Protein AF-A0A920U620-F1 (afdb_monomer_lite)

Foldseek 3Di:
DVQVVVQVVCVVVVHDRDDDDPPVVVVCVVVVDPDPVVVVVVVVVVVVCCVPCVVVVVPPPCVVVPD

Secondary structure (DSSP, 8-state):
-HHHHHHHHHHHTTPPPP---HHHHHHHHHTT--STHHHHHHHHHHHHHHHHHHHHHTTS--GGG--

Structure (mmCIF, N/CA/C/O backbone):
data_AF-A0A920U620-F1
#
_entry.id   AF-A0A920U620-F1
#
loop_
_atom_site.group_PDB
_atom_site.id
_atom_site.type_symbol
_atom_site.label_atom_id
_atom_site.label_alt_id
_atom_site.label_comp_id
_atom_site.label_asym_id
_atom_site.label_entity_id
_atom_site.label_seq_id
_atom_site.pdbx_PDB_ins_code
_atom_site.Cartn_x
_atom_site.Cartn_y
_atom_site.Cartn_z
_atom_site.occupancy
_atom_site.B_iso_or_equiv
_atom_site.auth_seq_id
_atom_site.auth_comp_id
_atom_site.auth_asym_id
_atom_site.auth_atom_id
_atom_site.pdbx_PDB_model_num
ATOM 1 N N . MET A 1 1 ? 14.910 -3.044 -10.706 1.00 60.19 1 MET A N 1
ATOM 2 C CA . MET A 1 1 ? 13.948 -3.133 -11.835 1.00 60.19 1 MET A CA 1
ATOM 3 C C . MET A 1 1 ? 12.544 -3.603 -11.417 1.00 60.19 1 MET A C 1
ATOM 5 O O . MET A 1 1 ? 11.730 -3.887 -12.278 1.00 60.19 1 MET A O 1
ATOM 9 N N . SER A 1 2 ? 12.200 -3.621 -10.124 1.00 75.56 2 SER A N 1
ATOM 10 C CA . SER A 1 2 ? 10.860 -4.006 -9.645 1.00 75.56 2 SER A CA 1
ATOM 11 C C . SER A 1 2 ? 9.826 -2.872 -9.715 1.00 75.56 2 SER A C 1
ATOM 13 O O . SER A 1 2 ? 8.684 -3.114 -10.082 1.00 75.56 2 SER A O 1
ATOM 15 N N . GLN A 1 3 ? 10.215 -1.630 -9.409 1.00 76.69 3 GLN A N 1
ATOM 16 C CA . GLN A 1 3 ? 9.289 -0.487 -9.400 1.00 76.69 3 GLN A CA 1
ATOM 17 C C . GLN A 1 3 ? 8.793 -0.062 -10.784 1.00 76.69 3 GLN A C 1
ATOM 19 O O . GLN A 1 3 ? 7.667 0.401 -10.894 1.00 76.69 3 GLN A O 1
ATOM 24 N N . GLY A 1 4 ? 9.603 -0.228 -11.836 1.00 82.69 4 GLY A N 1
ATOM 25 C CA . GLY A 1 4 ? 9.176 0.086 -13.204 1.00 82.69 4 GLY A CA 1
ATOM 26 C C . GLY A 1 4 ? 8.010 -0.801 -13.641 1.00 82.69 4 GLY A C 1
ATOM 27 O O . GLY A 1 4 ? 6.990 -0.296 -14.090 1.00 82.69 4 GLY A O 1
ATOM 28 N N . LEU A 1 5 ? 8.120 -2.113 -13.400 1.00 87.38 5 LEU A N 1
ATOM 29 C CA . LEU A 1 5 ? 7.035 -3.061 -13.654 1.00 87.38 5 LEU A CA 1
ATOM 30 C C . LEU A 1 5 ? 5.818 -2.775 -12.760 1.00 87.38 5 LEU A C 1
ATOM 32 O O . LEU A 1 5 ? 4.692 -2.779 -13.245 1.00 87.38 5 LEU A O 1
ATOM 36 N N . ALA A 1 6 ? 6.042 -2.465 -11.479 1.00 82.75 6 ALA A N 1
ATOM 37 C CA . ALA A 1 6 ? 4.964 -2.116 -10.556 1.00 82.75 6 ALA A CA 1
ATOM 38 C C . ALA A 1 6 ? 4.194 -0.863 -11.006 1.00 82.75 6 ALA A C 1
ATOM 40 O O . ALA A 1 6 ? 2.972 -0.881 -10.998 1.00 82.75 6 ALA A O 1
ATOM 41 N N . ASN A 1 7 ? 4.880 0.189 -11.464 1.00 87.69 7 ASN A N 1
ATOM 42 C CA . ASN A 1 7 ? 4.231 1.416 -11.932 1.00 87.69 7 ASN A CA 1
ATOM 43 C C . ASN A 1 7 ? 3.467 1.215 -13.245 1.00 87.69 7 ASN A C 1
ATOM 45 O O . ASN A 1 7 ? 2.412 1.818 -13.414 1.00 87.69 7 ASN A O 1
ATOM 49 N N . VAL A 1 8 ? 3.954 0.354 -14.148 1.00 89.94 8 VAL A N 1
ATOM 50 C CA . VAL A 1 8 ? 3.208 -0.017 -15.363 1.00 89.94 8 VAL A CA 1
ATOM 51 C C . VAL A 1 8 ? 1.905 -0.718 -14.986 1.00 89.94 8 VAL A C 1
ATOM 53 O O . VAL A 1 8 ? 0.846 -0.314 -15.456 1.00 89.94 8 VA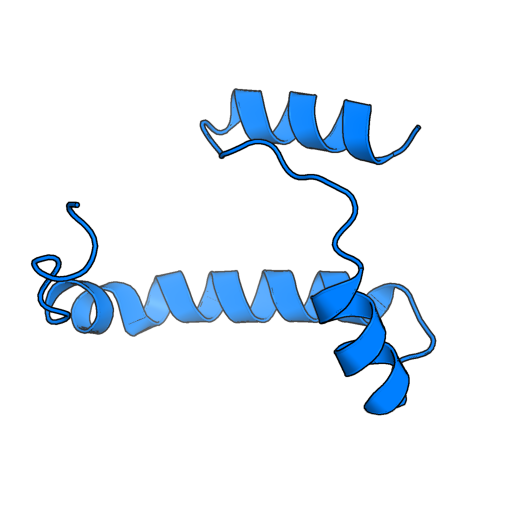L A O 1
ATOM 56 N N . VAL A 1 9 ? 1.962 -1.710 -14.090 1.00 87.81 9 VAL A N 1
ATOM 57 C CA . VAL A 1 9 ? 0.762 -2.410 -13.602 1.00 87.81 9 VAL A CA 1
ATOM 58 C C . VAL A 1 9 ? -0.186 -1.434 -12.899 1.00 87.81 9 VAL A C 1
ATOM 60 O O . VAL A 1 9 ? -1.359 -1.388 -13.247 1.00 87.81 9 VAL A O 1
ATOM 63 N N . THR A 1 10 ? 0.307 -0.595 -11.985 1.00 86.12 10 THR A N 1
ATOM 64 C CA . THR A 1 10 ? -0.501 0.421 -11.286 1.00 86.12 10 THR A CA 1
ATOM 65 C C . THR A 1 10 ? -1.165 1.411 -12.249 1.00 86.12 10 THR A C 1
ATOM 67 O O . THR A 1 10 ? -2.328 1.756 -12.049 1.00 86.12 10 THR A O 1
ATOM 70 N N . GLY A 1 11 ? -0.473 1.823 -13.315 1.00 85.69 11 GLY A N 1
ATOM 71 C CA . GLY A 1 11 ? -1.023 2.712 -14.341 1.00 85.69 11 GLY A CA 1
ATOM 72 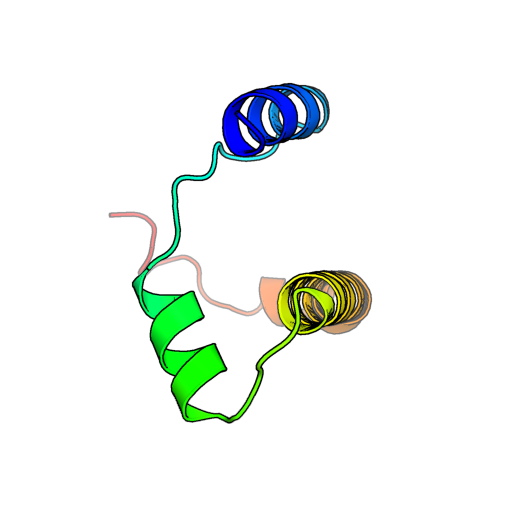C C . GLY A 1 11 ? -2.211 2.104 -15.092 1.00 85.69 11 GLY A C 1
ATOM 73 O O . GLY A 1 11 ? -3.179 2.811 -15.358 1.00 85.69 11 GLY A O 1
ATOM 74 N N . PHE A 1 12 ? -2.203 0.790 -15.351 1.00 89.25 12 PHE A N 1
ATOM 75 C CA . PHE A 1 12 ? -3.365 0.098 -15.931 1.00 89.25 12 PHE A CA 1
ATOM 76 C C . PHE A 1 12 ? -4.591 0.099 -15.007 1.00 89.25 12 PHE A C 1
ATOM 78 O O . PHE A 1 12 ? -5.716 0.103 -15.496 1.00 89.25 12 PHE A O 1
ATOM 85 N N . PHE A 1 13 ? -4.387 0.135 -13.688 1.00 86.88 13 PHE A N 1
ATOM 86 C CA . PHE A 1 13 ? -5.465 0.239 -12.697 1.00 86.88 13 PHE A CA 1
ATOM 87 C C . PHE A 1 13 ? -5.831 1.695 -12.345 1.00 86.88 13 PHE A C 1
ATOM 89 O O . PHE A 1 13 ? -6.594 1.918 -11.409 1.00 86.88 13 PHE A O 1
ATOM 96 N N . GLY A 1 14 ? -5.300 2.690 -13.071 1.00 85.38 14 GLY A N 1
ATOM 97 C CA . GLY A 1 14 ? -5.567 4.115 -12.827 1.00 85.38 14 GLY A CA 1
ATOM 98 C C . GLY A 1 14 ? -4.917 4.676 -11.556 1.00 85.38 14 GLY A C 1
ATOM 99 O O . GLY A 1 14 ? -5.302 5.745 -11.088 1.00 85.38 14 GLY A O 1
ATOM 100 N N . GLY A 1 15 ? -3.954 3.961 -10.970 1.00 82.50 15 GLY A N 1
ATOM 101 C CA . GLY A 1 15 ? -3.272 4.377 -9.747 1.00 82.50 15 GLY A CA 1
ATOM 102 C C . GLY A 1 15 ? -2.134 5.373 -9.990 1.00 82.50 15 GLY A C 1
ATOM 103 O O . GLY A 1 15 ? -1.560 5.460 -11.076 1.00 82.50 15 GLY A O 1
ATOM 104 N N . MET A 1 16 ? -1.764 6.109 -8.942 1.00 85.38 16 MET A N 1
ATOM 105 C CA . MET A 1 16 ? -0.652 7.061 -8.972 1.00 85.38 16 MET A CA 1
ATOM 106 C C . MET A 1 16 ? 0.704 6.327 -8.930 1.00 85.38 16 MET A C 1
ATOM 108 O O . MET A 1 16 ? 0.880 5.365 -8.181 1.00 85.38 16 MET A O 1
ATOM 112 N N . GLY A 1 17 ? 1.676 6.772 -9.735 1.00 82.44 17 GLY A N 1
ATOM 113 C CA . GLY A 1 17 ? 3.006 6.156 -9.806 1.00 82.44 17 GLY A CA 1
ATOM 114 C C . GLY A 1 17 ? 3.804 6.294 -8.503 1.00 82.44 17 GLY A C 1
ATOM 115 O O . GLY A 1 17 ? 3.836 7.363 -7.898 1.00 82.44 17 GLY A O 1
ATOM 116 N N . GLY A 1 18 ? 4.476 5.217 -8.080 1.00 81.88 18 GLY A N 1
ATOM 117 C CA . GLY A 1 18 ? 5.247 5.172 -6.834 1.00 81.88 18 GLY A CA 1
ATOM 118 C C . GLY A 1 18 ? 6.763 5.287 -7.030 1.00 81.88 18 GLY A C 1
ATOM 119 O O . GLY A 1 18 ? 7.325 4.822 -8.028 1.00 81.88 18 GLY A O 1
ATOM 120 N N . CYS A 1 19 ? 7.452 5.859 -6.039 1.00 83.88 19 CYS A N 1
ATOM 121 C CA . CYS A 1 19 ? 8.914 5.883 -5.955 1.00 83.88 19 CYS A CA 1
ATOM 122 C C . CYS A 1 19 ? 9.428 5.056 -4.756 1.00 83.88 19 CYS A C 1
ATOM 124 O O . CYS A 1 19 ? 8.647 4.501 -3.982 1.00 83.88 19 CYS A O 1
ATOM 126 N N . ALA A 1 20 ? 10.753 4.921 -4.626 1.00 76.19 20 ALA A N 1
ATOM 127 C CA . ALA A 1 20 ? 11.349 4.152 -3.538 1.00 76.19 20 ALA A CA 1
ATOM 128 C C . ALA A 1 20 ? 11.051 4.846 -2.199 1.00 76.19 20 ALA A C 1
ATOM 130 O O . ALA A 1 20 ? 11.586 5.913 -1.904 1.00 76.19 20 ALA A O 1
ATOM 1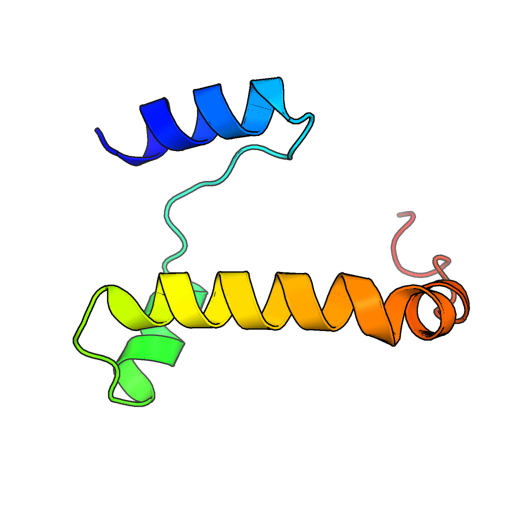31 N N . MET A 1 21 ? 10.181 4.253 -1.383 1.00 73.12 21 MET A N 1
ATOM 132 C CA . MET A 1 21 ? 9.690 4.896 -0.166 1.00 73.12 21 MET A CA 1
ATOM 133 C C . MET A 1 21 ? 10.622 4.631 1.026 1.00 73.12 21 MET A C 1
ATOM 135 O O . MET A 1 21 ? 10.436 3.685 1.799 1.00 73.12 21 MET A O 1
ATOM 139 N N . ILE A 1 22 ? 11.640 5.487 1.170 1.00 79.81 22 ILE A N 1
ATOM 140 C CA . ILE A 1 22 ? 12.675 5.365 2.212 1.00 79.81 22 ILE A CA 1
ATOM 141 C C . ILE A 1 22 ? 12.091 5.628 3.611 1.00 79.81 22 ILE A C 1
ATOM 143 O O . ILE A 1 22 ? 12.350 4.859 4.532 1.00 79.81 22 ILE A O 1
ATOM 147 N N . GLY A 1 23 ? 11.252 6.658 3.774 1.00 78.75 23 GLY A N 1
ATOM 148 C CA . GLY A 1 23 ? 10.683 7.049 5.075 1.00 78.75 23 GLY A CA 1
ATOM 149 C C . GLY A 1 23 ? 9.844 5.952 5.741 1.00 78.75 23 GLY A C 1
ATOM 150 O O . GLY A 1 23 ? 10.114 5.570 6.878 1.00 78.75 23 GLY A O 1
ATOM 151 N N . GLN A 1 24 ? 8.882 5.379 5.011 1.00 75.00 24 GLN A N 1
ATOM 152 C CA . GLN A 1 24 ? 8.063 4.267 5.512 1.00 75.00 24 GLN A CA 1
ATOM 153 C C . GLN A 1 24 ? 8.895 2.994 5.731 1.00 75.00 24 GLN A C 1
ATOM 155 O O . GLN A 1 24 ? 8.694 2.295 6.722 1.00 75.00 24 GLN A O 1
ATOM 160 N N . SER A 1 25 ? 9.895 2.726 4.879 1.00 76.44 25 SER A N 1
ATOM 161 C CA . SER A 1 25 ? 10.817 1.598 5.086 1.00 76.44 25 SER A CA 1
ATOM 162 C C . SER A 1 25 ? 11.654 1.743 6.360 1.00 76.44 25 SER A C 1
ATOM 164 O O . SER A 1 25 ? 11.830 0.760 7.074 1.00 76.44 25 SER A O 1
ATOM 166 N N . MET A 1 26 ? 12.138 2.946 6.689 1.00 77.56 26 MET A N 1
ATOM 167 C CA . MET A 1 26 ? 12.918 3.185 7.912 1.00 77.56 26 MET A CA 1
ATOM 168 C C . MET A 1 26 ? 12.088 2.992 9.184 1.00 77.56 26 MET A C 1
ATOM 170 O O . MET A 1 26 ? 12.582 2.398 10.143 1.00 77.56 26 MET A O 1
ATOM 174 N N . ILE A 1 27 ? 10.833 3.451 9.190 1.00 82.19 27 ILE A N 1
ATOM 175 C CA . ILE A 1 27 ? 9.900 3.224 10.305 1.00 82.19 27 ILE A CA 1
ATOM 176 C C . ILE A 1 27 ? 9.639 1.726 10.458 1.00 82.19 27 ILE A C 1
ATOM 178 O O . ILE A 1 27 ? 9.802 1.175 11.542 1.00 82.19 27 ILE A O 1
ATOM 182 N N . ASN A 1 28 ? 9.333 1.052 9.351 1.00 80.38 28 ASN A N 1
ATOM 183 C CA . ASN A 1 28 ? 9.064 -0.377 9.332 1.00 80.38 28 ASN A CA 1
ATOM 184 C C . ASN A 1 28 ? 10.256 -1.217 9.843 1.00 80.38 28 ASN A C 1
ATOM 186 O O . ASN A 1 28 ? 10.075 -2.146 10.631 1.00 80.38 28 ASN A O 1
ATOM 190 N N . ILE A 1 29 ? 11.489 -0.857 9.465 1.00 79.06 29 ILE A N 1
ATOM 191 C CA . ILE A 1 29 ? 12.712 -1.511 9.960 1.00 79.06 29 ILE A CA 1
ATOM 192 C C . ILE A 1 29 ? 12.936 -1.214 11.450 1.00 79.06 29 ILE A C 1
ATOM 194 O O . ILE A 1 29 ? 13.289 -2.125 12.201 1.00 79.06 29 ILE A O 1
ATOM 198 N N . LYS A 1 30 ? 12.695 0.026 11.904 1.00 78.38 30 LYS A N 1
ATOM 199 C CA . LYS A 1 30 ? 12.744 0.385 13.335 1.00 78.38 30 LYS A CA 1
ATOM 200 C C . LYS A 1 30 ? 11.716 -0.390 14.165 1.00 78.38 30 LYS A C 1
ATOM 202 O O . LYS A 1 30 ? 12.020 -0.745 15.298 1.00 78.38 30 LYS A O 1
ATOM 207 N N . SER A 1 31 ? 10.558 -0.714 13.593 1.00 76.88 31 SER A N 1
ATOM 208 C CA . SER A 1 31 ? 9.534 -1.580 14.197 1.00 76.88 31 SER A CA 1
ATOM 209 C C . SER A 1 31 ? 9.877 -3.079 14.156 1.00 76.88 31 SER A C 1
ATOM 211 O O . SER A 1 31 ? 9.055 -3.906 14.538 1.00 76.88 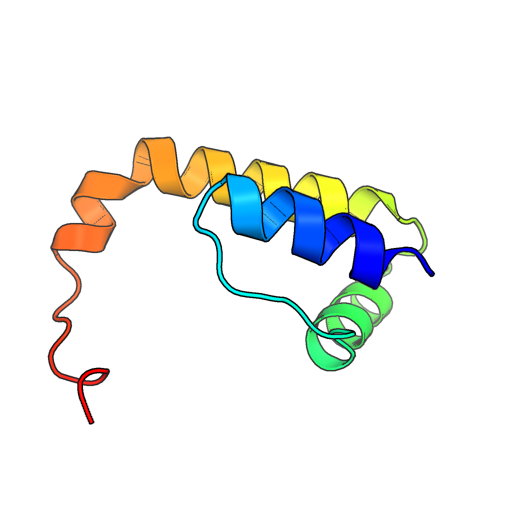31 SER A O 1
ATOM 213 N N . GLY A 1 32 ? 11.083 -3.454 13.713 1.00 75.31 32 GLY A N 1
ATOM 214 C CA . GLY A 1 32 ? 11.573 -4.835 13.729 1.00 75.31 32 GLY A CA 1
ATOM 215 C C . GLY A 1 32 ? 11.202 -5.670 12.500 1.00 75.31 32 GLY A C 1
ATOM 216 O O . GLY A 1 32 ? 11.535 -6.857 12.449 1.00 75.31 32 GLY A O 1
ATOM 217 N N . ALA A 1 33 ? 10.563 -5.087 11.480 1.00 68.75 33 ALA A N 1
ATOM 218 C CA . ALA A 1 33 ? 10.208 -5.817 10.270 1.00 68.75 33 ALA A CA 1
ATOM 219 C C . ALA A 1 33 ? 11.440 -6.039 9.380 1.00 68.75 33 ALA A C 1
ATOM 221 O O . ALA A 1 33 ? 11.959 -5.119 8.748 1.00 68.75 33 ALA A O 1
ATOM 222 N N . ARG A 1 34 ? 11.903 -7.291 9.312 1.00 66.31 34 ARG A N 1
ATOM 223 C CA . ARG A 1 34 ? 13.072 -7.688 8.504 1.00 66.31 34 ARG A CA 1
ATOM 224 C C . ARG A 1 34 ? 12.728 -8.313 7.150 1.00 66.31 34 ARG A C 1
ATOM 226 O O . ARG A 1 34 ? 13.620 -8.523 6.336 1.00 66.31 34 ARG A O 1
ATOM 233 N N . MET A 1 35 ? 11.457 -8.640 6.903 1.00 63.19 35 MET A N 1
ATOM 234 C CA . MET A 1 35 ? 11.017 -9.365 5.704 1.00 63.19 35 MET A CA 1
ATOM 235 C C . MET A 1 35 ? 10.076 -8.526 4.832 1.00 63.19 35 MET A C 1
ATOM 237 O O . MET A 1 35 ? 9.278 -7.732 5.332 1.00 63.19 35 MET A O 1
ATOM 241 N N . ARG A 1 36 ? 10.110 -8.779 3.512 1.00 68.81 36 ARG A N 1
ATOM 242 C CA . ARG A 1 36 ? 9.239 -8.168 2.477 1.00 68.81 36 ARG A CA 1
ATOM 243 C C . ARG A 1 36 ? 7.733 -8.348 2.741 1.00 68.81 36 ARG A C 1
ATOM 245 O O . ARG A 1 36 ? 6.929 -7.684 2.097 1.00 68.81 36 ARG A O 1
ATOM 252 N N . LEU A 1 37 ? 7.364 -9.203 3.698 1.00 71.62 37 LEU A N 1
ATOM 253 C CA . LEU A 1 37 ? 5.991 -9.441 4.142 1.00 71.62 37 LEU A CA 1
ATOM 254 C C . LEU A 1 37 ? 5.301 -8.177 4.671 1.00 71.62 37 LEU A C 1
ATOM 256 O O . LEU A 1 37 ? 4.096 -8.035 4.496 1.00 71.62 37 LEU A O 1
ATOM 260 N N . SER A 1 38 ? 6.050 -7.242 5.268 1.00 75.31 38 SER A N 1
ATOM 261 C CA . SER A 1 38 ? 5.448 -6.026 5.831 1.00 75.31 38 SER A CA 1
ATOM 262 C C . SER A 1 38 ? 4.763 -5.155 4.769 1.00 75.31 38 SER A C 1
ATOM 264 O O . SER A 1 38 ? 3.672 -4.643 4.997 1.00 75.31 38 SER A O 1
ATOM 266 N N . GLY A 1 39 ? 5.327 -5.077 3.556 1.00 78.31 39 GLY A N 1
ATOM 267 C CA . GLY A 1 39 ? 4.684 -4.364 2.447 1.00 78.31 39 GLY A CA 1
ATOM 268 C C . GLY A 1 39 ? 3.372 -5.017 1.994 1.00 78.31 39 GLY A C 1
ATOM 269 O O . GLY A 1 39 ? 2.420 -4.317 1.664 1.00 78.31 39 GLY A O 1
ATOM 270 N N . ILE A 1 40 ? 3.299 -6.352 2.028 1.00 82.00 40 ILE A N 1
ATOM 271 C CA . ILE A 1 40 ? 2.092 -7.111 1.665 1.00 82.00 40 ILE A CA 1
ATOM 272 C C . ILE A 1 40 ? 1.001 -6.911 2.724 1.00 82.00 40 ILE A C 1
ATOM 274 O O . ILE A 1 40 ? -0.148 -6.648 2.380 1.00 82.00 40 ILE A O 1
ATOM 278 N N . LEU A 1 41 ? 1.366 -6.982 4.007 1.00 84.19 41 LEU A N 1
ATOM 279 C CA . LEU A 1 41 ? 0.436 -6.756 5.115 1.00 84.19 41 LEU A CA 1
ATOM 280 C C . LEU A 1 41 ? -0.089 -5.317 5.138 1.00 84.19 41 LEU A C 1
ATOM 282 O O . LEU A 1 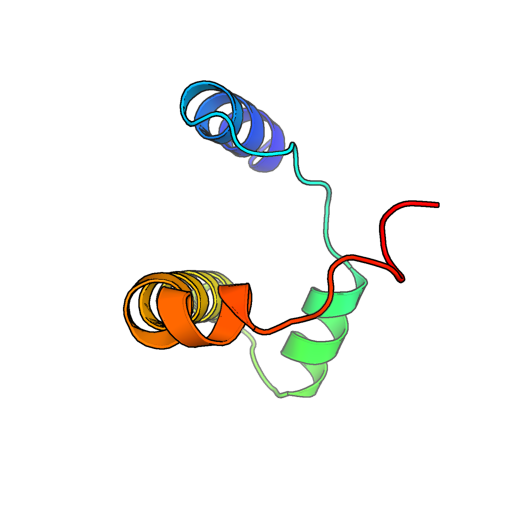41 ? -1.283 -5.127 5.340 1.00 84.19 41 LEU A O 1
ATOM 286 N N . ALA A 1 42 ? 0.762 -4.321 4.873 1.00 82.38 42 ALA A N 1
ATOM 287 C CA . ALA A 1 42 ? 0.346 -2.922 4.765 1.00 82.38 42 ALA A CA 1
ATOM 288 C C . ALA A 1 42 ? -0.658 -2.701 3.619 1.00 82.38 42 ALA A C 1
ATOM 290 O O . ALA A 1 42 ? -1.671 -2.032 3.815 1.00 82.38 42 ALA A O 1
ATOM 291 N N . ALA A 1 43 ? -0.421 -3.303 2.447 1.00 82.94 43 ALA A N 1
ATOM 292 C CA . ALA A 1 43 ? -1.348 -3.225 1.317 1.00 82.94 43 ALA A CA 1
ATOM 293 C C . ALA A 1 43 ? -2.696 -3.905 1.620 1.00 82.94 43 ALA A C 1
ATOM 295 O O . ALA A 1 43 ? -3.747 -3.355 1.301 1.00 82.94 43 ALA A O 1
ATOM 296 N N . LEU A 1 44 ? -2.678 -5.067 2.283 1.00 87.00 44 LEU A N 1
ATOM 297 C CA . LEU A 1 44 ? -3.889 -5.770 2.726 1.00 87.00 44 LEU A CA 1
ATOM 298 C C . LEU A 1 44 ? -4.679 -4.973 3.768 1.00 87.00 44 LEU A C 1
ATOM 300 O O . LEU A 1 44 ? -5.898 -4.866 3.655 1.00 87.00 44 LEU A O 1
ATOM 304 N N . PHE A 1 45 ? -3.998 -4.386 4.754 1.00 86.12 45 PHE A N 1
ATOM 305 C CA . PHE A 1 45 ? -4.635 -3.534 5.759 1.00 86.12 45 PHE A CA 1
ATOM 306 C C . PHE A 1 45 ? -5.294 -2.312 5.123 1.00 86.12 45 PHE A C 1
ATOM 308 O O . PHE A 1 45 ? -6.431 -1.996 5.459 1.00 86.12 45 PHE A O 1
ATOM 315 N N . LEU A 1 46 ? -4.610 -1.658 4.178 1.00 85.19 46 LEU A N 1
ATOM 316 C CA . LEU A 1 46 ? -5.171 -0.535 3.426 1.00 85.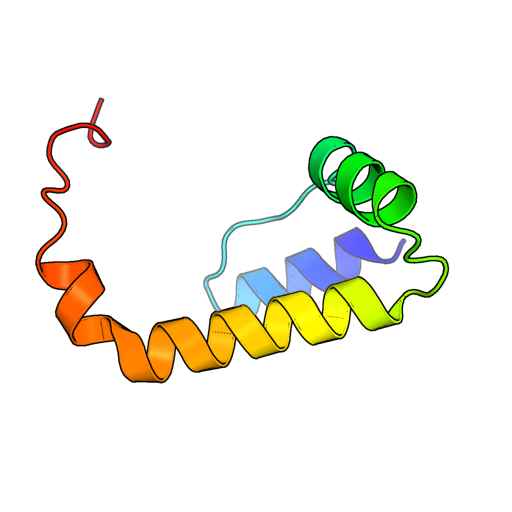19 46 LEU A CA 1
ATOM 317 C C . LEU A 1 46 ? -6.391 -0.952 2.603 1.00 85.19 46 LEU A C 1
ATOM 319 O O . LEU A 1 46 ? -7.397 -0.250 2.628 1.00 85.19 46 LEU A O 1
ATOM 323 N N . LEU A 1 47 ? -6.334 -2.098 1.920 1.00 86.06 47 LEU A N 1
ATOM 324 C CA . LEU A 1 47 ? -7.459 -2.603 1.132 1.00 86.06 47 LEU A CA 1
ATOM 325 C C . LEU A 1 47 ? -8.695 -2.857 2.008 1.00 86.06 47 LEU A C 1
ATOM 327 O O . LEU A 1 47 ? -9.793 -2.424 1.663 1.00 86.06 47 LEU A O 1
ATOM 331 N N . LEU A 1 48 ? -8.512 -3.520 3.153 1.00 87.75 48 LEU A N 1
ATOM 332 C CA . LEU A 1 48 ? -9.589 -3.764 4.115 1.00 87.75 48 LEU A CA 1
ATOM 333 C C . LEU A 1 48 ? -10.120 -2.451 4.697 1.00 87.75 48 LEU A C 1
ATOM 335 O O . LEU A 1 48 ? -11.330 -2.258 4.777 1.00 87.75 48 LEU A O 1
ATOM 339 N N . PHE A 1 49 ? -9.231 -1.525 5.052 1.00 85.56 49 PHE A N 1
ATOM 340 C CA . PHE A 1 49 ? -9.626 -0.224 5.575 1.00 85.56 49 PHE A CA 1
ATOM 341 C C . PHE A 1 49 ? -10.467 0.562 4.565 1.00 85.56 49 PHE A C 1
ATOM 343 O O . PHE A 1 49 ? -11.510 1.081 4.933 1.00 85.56 49 PHE A O 1
ATOM 350 N N . ILE A 1 50 ? -10.083 0.597 3.287 1.00 84.06 50 ILE A N 1
ATOM 351 C CA . ILE A 1 50 ? -10.852 1.294 2.245 1.00 84.06 50 ILE A CA 1
ATOM 352 C C . ILE A 1 50 ? -12.233 0.652 2.045 1.00 84.06 50 ILE A C 1
ATOM 354 O O . ILE A 1 50 ? -13.216 1.370 1.896 1.00 84.06 50 ILE A O 1
ATOM 358 N N . LEU A 1 51 ? -12.332 -0.681 2.079 1.00 84.56 51 LEU A N 1
ATOM 359 C CA . LEU A 1 51 ? -13.604 -1.399 1.916 1.00 84.56 51 LEU A CA 1
ATOM 360 C C . LEU A 1 51 ? -14.591 -1.157 3.068 1.00 84.56 51 LEU A C 1
ATOM 362 O O . LEU A 1 51 ? -15.785 -1.022 2.817 1.00 84.56 51 LEU A O 1
ATOM 366 N N . PHE A 1 52 ? -14.108 -1.108 4.313 1.00 83.25 52 PHE A N 1
ATOM 367 C CA . PHE A 1 52 ? -14.964 -0.973 5.500 1.00 83.25 52 PHE A CA 1
ATOM 368 C C . PHE A 1 52 ? -15.136 0.472 5.985 1.00 83.25 52 PHE A C 1
ATOM 370 O O . PHE A 1 52 ? -16.172 0.802 6.556 1.00 83.25 52 PHE A O 1
ATOM 377 N N . ALA A 1 53 ? -14.137 1.332 5.783 1.00 79.38 53 ALA A N 1
ATOM 378 C CA . ALA A 1 53 ? -14.128 2.716 6.253 1.00 79.38 53 ALA A CA 1
ATOM 379 C C . ALA A 1 53 ? -14.441 3.737 5.146 1.00 79.38 53 ALA A C 1
ATOM 381 O O . ALA A 1 53 ? -14.307 4.935 5.390 1.00 79.38 53 ALA A O 1
ATOM 382 N N . SER A 1 54 ? -14.885 3.305 3.956 1.00 75.19 54 SER A N 1
ATOM 383 C CA . SER A 1 54 ? -15.263 4.199 2.846 1.00 75.19 54 SER A CA 1
ATOM 384 C C . SER A 1 54 ? -16.246 5.291 3.281 1.00 75.19 54 SER A C 1
ATOM 386 O O . SER A 1 54 ? -15.987 6.471 3.060 1.00 75.19 54 SER A O 1
ATOM 388 N N . SER A 1 55 ? -17.306 4.926 4.007 1.00 71.38 55 SER A N 1
ATOM 389 C CA . SER A 1 55 ? -18.296 5.886 4.517 1.00 71.38 55 SER A CA 1
ATOM 390 C C . SER A 1 55 ? -17.748 6.839 5.584 1.00 71.38 55 SER A C 1
ATOM 392 O O . SER A 1 55 ? -18.318 7.903 5.804 1.00 71.38 55 SER A O 1
ATOM 394 N N . LEU A 1 56 ? -16.651 6.480 6.259 1.00 70.75 56 LEU A N 1
ATOM 395 C CA . LEU A 1 56 ? -15.991 7.349 7.238 1.00 70.75 56 LEU A CA 1
ATOM 396 C C . LEU A 1 56 ? -15.015 8.322 6.555 1.00 70.75 56 LEU A C 1
ATOM 398 O O . LEU A 1 56 ? -14.821 9.436 7.032 1.00 70.75 56 LEU A O 1
ATOM 402 N N . ILE A 1 57 ? -14.441 7.923 5.414 1.00 69.88 57 ILE A N 1
ATOM 403 C CA . ILE A 1 57 ? -13.548 8.753 4.592 1.00 69.88 57 ILE A CA 1
ATOM 404 C C . ILE A 1 57 ? -14.319 9.902 3.927 1.00 69.88 57 ILE A C 1
ATOM 406 O O . ILE A 1 57 ? -13.802 11.013 3.856 1.00 69.88 57 ILE A O 1
ATOM 410 N N . GLU A 1 58 ? -15.569 9.680 3.513 1.00 67.62 58 GLU A N 1
ATOM 411 C CA . GLU A 1 58 ? -16.422 10.733 2.930 1.00 67.62 58 GLU A CA 1
ATOM 412 C C . GLU A 1 58 ? -16.808 11.842 3.925 1.00 67.62 58 GLU A C 1
ATOM 414 O O . GLU A 1 58 ? -17.188 12.935 3.511 1.00 67.62 58 GLU A O 1
ATOM 419 N N . GLN A 1 59 ? -16.685 11.600 5.234 1.00 72.88 59 GLN A N 1
ATOM 420 C CA . GLN A 1 59 ? -16.928 12.621 6.261 1.00 72.88 59 GLN A CA 1
ATOM 421 C C . GLN A 1 59 ? -15.709 13.512 6.524 1.00 72.88 59 GLN A C 1
ATOM 423 O O . GLN A 1 59 ? -15.812 14.494 7.263 1.00 72.88 59 GLN A O 1
ATOM 428 N N . ILE A 1 60 ? -14.552 13.188 5.942 1.00 71.81 60 ILE A N 1
ATOM 429 C CA . ILE A 1 60 ? -13.338 13.977 6.119 1.00 71.81 60 ILE A CA 1
ATOM 430 C C . ILE A 1 60 ? -13.456 15.225 5.233 1.00 71.81 60 ILE A C 1
ATOM 432 O O . ILE A 1 60 ? -13.524 15.100 4.008 1.00 71.81 60 ILE A O 1
ATOM 436 N N . PRO A 1 61 ? -13.461 16.443 5.806 1.00 67.31 61 PRO A N 1
ATOM 437 C CA . PRO A 1 61 ? -13.493 17.660 5.011 1.00 67.31 61 PRO A CA 1
ATOM 438 C C . PRO A 1 61 ? -12.243 17.720 4.126 1.00 67.31 61 PRO A C 1
ATOM 440 O O . PRO A 1 61 ? -11.127 17.831 4.622 1.00 67.31 61 PRO A O 1
ATOM 443 N N . MET A 1 62 ? -12.439 17.664 2.808 1.00 71.00 62 MET A N 1
ATOM 444 C CA . MET A 1 62 ? -11.391 17.730 1.770 1.00 71.00 62 MET A CA 1
ATOM 445 C C . MET A 1 62 ? -10.753 19.123 1.605 1.00 71.00 62 MET A C 1
ATOM 447 O O . MET A 1 62 ? -9.749 19.282 0.916 1.00 71.00 62 MET A O 1
ATOM 451 N N . LEU A 1 63 ? -11.312 20.123 2.288 1.00 61.41 63 LEU A N 1
ATOM 452 C CA . LEU A 1 63 ? -10.917 21.533 2.254 1.00 61.41 63 LEU A CA 1
ATOM 453 C C . LEU A 1 63 ? -9.426 21.837 2.542 1.00 61.41 63 LEU A C 1
ATOM 455 O O . LEU A 1 63 ? -8.921 22.774 1.931 1.00 61.41 63 LEU A O 1
ATOM 459 N N . PRO A 1 64 ? -8.684 21.116 3.410 1.00 73.94 64 PRO A N 1
ATOM 460 C CA . PRO A 1 64 ? -7.277 21.428 3.661 1.00 73.94 64 PRO A CA 1
ATOM 461 C C . PRO A 1 64 ? -6.300 20.819 2.639 1.00 73.94 64 PRO A C 1
ATOM 463 O O . PRO A 1 64 ? -5.109 21.092 2.732 1.00 73.94 64 PRO A O 1
ATOM 466 N N . TRP A 1 65 ? -6.766 20.004 1.682 1.00 64.81 65 TRP A N 1
ATOM 467 C CA . TRP A 1 65 ? -5.916 19.305 0.699 1.00 64.81 65 TRP A CA 1
ATOM 468 C C . TRP A 1 65 ? -6.055 19.833 -0.739 1.00 64.81 65 TRP A C 1
ATOM 470 O O . TRP A 1 65 ? -5.409 19.310 -1.643 1.00 64.81 65 TRP A O 1
ATOM 480 N N . SER A 1 66 ? -6.904 20.840 -0.973 1.00 55.81 66 SER A N 1
ATOM 481 C CA . SER A 1 66 ? -7.159 21.419 -2.302 1.00 55.81 66 SER A CA 1
ATOM 482 C C . SER A 1 66 ? -6.301 22.652 -2.628 1.00 55.81 66 SER A C 1
ATOM 484 O O . SER A 1 66 ? -6.706 23.452 -3.473 1.00 55.81 66 SER A O 1
ATOM 486 N N . VAL A 1 67 ? -5.159 22.833 -1.953 1.00 46.41 67 VAL A N 1
ATOM 487 C CA . VAL A 1 67 ? -4.195 23.924 -2.197 1.00 46.41 67 VAL A CA 1
ATOM 488 C C . VAL A 1 67 ? -2.785 23.395 -2.411 1.00 46.41 67 VAL A C 1
ATOM 490 O O . VAL A 1 67 ? -2.387 22.465 -1.675 1.00 46.41 67 VAL A O 1
#

Sequence (67 aa):
MSQGLANVVTGFFGGMGGCAMIGQSMINIKSGARMRLSGILAALFLLLFILFASSLIEQIPMLPWSV

pLDDT: mean 77.64, std 8.68, range [46.41, 89.94]

Radius of gyration: 14.91 Å; chains: 1; bounding box: 32×33×30 Å